Protein AF-A0A8T0DPY1-F1 (afdb_monomer_lite)

Organism: NCBI:txid34504

InterPro domains:
  IPR029382 Glycosylated lysosomal membrane protein [PF15065] (43-115)
  IPR029382 Glycosylated lysosomal membrane protein [PTHR31981] (1-115)

Secondary structure (DSSP, 8-state):
-PPPPHHHHHHHHHHHHHHHHTT--EEEEEESTT--SSGGGEEEEEEEEE-SS-EEEEEEEEESSS--EEEEEEES-TT---EE-HHHHT-SS--TT-EE-TTEEEEEEEE-S--------

pLDDT: mean 83.53, std 13.6, range [46.84, 97.88]

Foldseek 3Di:
DDDDDPVVVVVVVVVVVVVVQQPDWDKDKDWPPPDDDDCPQKTWI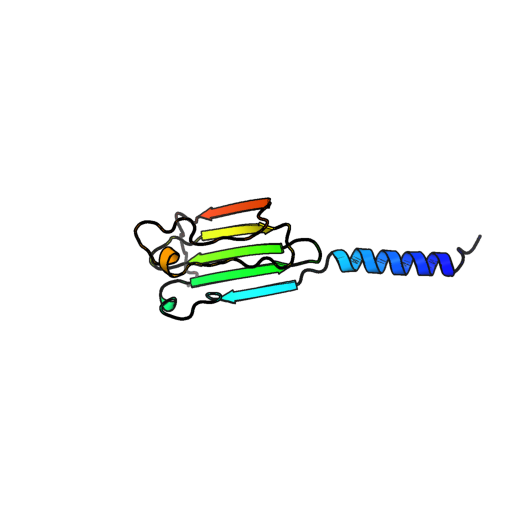WIWIAGPFWIKIWIWIDGPLFATKIKIWIFRDRPKDKQAQVVLCPDNPHVPPRIDIPRTPDIDMDGDPDDDDDDPD

Sequence (121 aa):
MGMAPWPFVLFLLIALGKYLCCCSWTVTVELNPNCTEECDTFNLVHVAARNESSSVHILFSASQRISPSILLLHSDVPTADPQIDWSKMLDPVEPVDAISLDGVTQSYAVLFSKVSVTYLV

Radius of gyration: 21.34 Å; chains: 1; bounding box: 59×45×57 Å

Structure (mmCIF, N/CA/C/O backbone):
data_AF-A0A8T0DPY1-F1
#
_entry.id   AF-A0A8T0DPY1-F1
#
loop_
_atom_site.group_PDB
_atom_site.id
_atom_site.type_symbol
_atom_site.label_atom_id
_atom_site.label_alt_id
_atom_site.label_comp_id
_atom_site.label_asym_id
_atom_site.label_entity_id
_atom_site.label_seq_id
_atom_site.pdbx_PDB_ins_code
_atom_site.Cartn_x
_atom_site.Cartn_y
_atom_site.Cartn_z
_atom_site.occupancy
_atom_site.B_iso_or_equiv
_atom_site.auth_seq_id
_atom_site.auth_comp_id
_atom_site.auth_asym_id
_atom_site.auth_atom_id
_atom_site.pdbx_PDB_model_num
ATOM 1 N N . MET A 1 1 ? 39.525 -31.054 -27.197 1.00 47.84 1 MET A N 1
ATOM 2 C CA . MET A 1 1 ? 38.878 -30.256 -26.133 1.00 47.84 1 MET A CA 1
ATOM 3 C C . MET A 1 1 ? 39.062 -28.788 -26.483 1.00 47.84 1 MET A C 1
ATOM 5 O O . MET A 1 1 ? 40.167 -28.284 -26.346 1.00 47.84 1 MET A O 1
ATOM 9 N N . GLY A 1 2 ? 38.048 -28.143 -27.064 1.00 57.50 2 GLY A N 1
ATOM 10 C CA . GLY A 1 2 ? 38.123 -26.727 -27.438 1.00 57.50 2 GLY A CA 1
ATOM 11 C C . GLY A 1 2 ? 37.772 -25.853 -26.239 1.00 57.50 2 GLY A C 1
ATOM 12 O O . GLY A 1 2 ? 36.664 -25.962 -25.723 1.00 57.50 2 GLY A O 1
ATOM 13 N N . MET A 1 3 ? 38.711 -25.028 -25.773 1.00 62.25 3 MET A N 1
ATOM 14 C CA . MET A 1 3 ? 38.421 -23.992 -24.779 1.00 62.25 3 MET A CA 1
ATOM 15 C C . MET A 1 3 ? 37.487 -22.956 -25.408 1.00 62.25 3 MET A C 1
ATOM 17 O O . MET A 1 3 ? 37.780 -22.434 -26.484 1.00 62.25 3 MET A O 1
ATOM 21 N N . ALA A 1 4 ? 36.362 -22.669 -24.749 1.00 66.19 4 ALA A N 1
ATOM 22 C CA . ALA A 1 4 ? 35.494 -21.571 -25.152 1.00 66.19 4 ALA A CA 1
ATOM 23 C C . ALA A 1 4 ? 36.295 -20.255 -25.107 1.00 66.19 4 ALA A C 1
ATOM 25 O O . ALA A 1 4 ? 37.043 -20.033 -24.150 1.00 66.19 4 ALA A O 1
ATOM 26 N N . PRO A 1 5 ? 36.181 -19.384 -26.124 1.00 79.44 5 PRO A N 1
ATOM 27 C CA . PRO A 1 5 ? 36.940 -18.145 -26.157 1.00 79.44 5 PRO A CA 1
ATOM 28 C C . PRO A 1 5 ? 36.532 -17.262 -24.971 1.00 79.44 5 PRO A C 1
ATOM 30 O O . PRO A 1 5 ? 35.354 -16.972 -24.778 1.00 79.44 5 PRO A O 1
ATOM 33 N N . TRP A 1 6 ? 37.517 -16.804 -24.196 1.00 74.00 6 TRP A N 1
ATOM 34 C CA . TRP A 1 6 ? 37.371 -15.871 -23.069 1.00 74.00 6 TRP A CA 1
ATOM 35 C C . TRP A 1 6 ? 36.342 -14.735 -23.249 1.00 74.00 6 TRP A C 1
ATOM 37 O O . TRP A 1 6 ? 35.579 -14.498 -22.310 1.00 74.00 6 TRP A O 1
ATOM 47 N N . PRO A 1 7 ? 36.232 -14.055 -24.411 1.00 80.31 7 PRO A N 1
ATOM 48 C CA . PRO A 1 7 ? 35.204 -13.027 -24.605 1.00 80.31 7 PRO A CA 1
ATOM 49 C C . PRO A 1 7 ? 33.768 -13.565 -24.531 1.00 80.31 7 PRO A C 1
ATOM 51 O O . PRO A 1 7 ? 32.879 -12.859 -24.063 1.00 80.31 7 PRO A O 1
ATOM 54 N N . PHE A 1 8 ? 33.531 -14.815 -24.936 1.00 81.25 8 PHE A N 1
ATOM 55 C CA . PHE A 1 8 ? 32.215 -15.449 -24.845 1.00 81.25 8 PHE A CA 1
ATOM 56 C C . PHE A 1 8 ? 31.834 -15.739 -23.389 1.00 81.25 8 PHE A C 1
ATOM 58 O O . PHE A 1 8 ? 30.699 -15.503 -22.984 1.00 81.25 8 PHE A O 1
ATOM 65 N N . VAL A 1 9 ? 32.805 -16.177 -22.581 1.00 84.44 9 VAL A N 1
ATOM 66 C CA . VAL A 1 9 ? 32.620 -16.397 -21.139 1.00 84.44 9 VAL A CA 1
ATOM 67 C C . VAL A 1 9 ? 32.333 -15.074 -20.425 1.00 84.44 9 VAL A C 1
ATOM 69 O O . VAL A 1 9 ? 31.402 -14.999 -19.627 1.00 84.44 9 VAL A O 1
ATOM 72 N N . LEU A 1 10 ? 33.070 -14.008 -20.752 1.00 84.12 10 LEU A N 1
ATOM 73 C CA . LEU A 1 10 ? 32.849 -12.679 -20.177 1.00 84.12 10 LEU A CA 1
ATOM 74 C C . LEU A 1 10 ? 31.462 -12.121 -20.533 1.00 84.12 10 LEU A C 1
ATOM 76 O O . LEU A 1 10 ? 30.771 -11.591 -19.666 1.00 84.12 10 LEU A O 1
ATOM 80 N N . PHE A 1 11 ? 31.031 -12.279 -21.786 1.00 85.62 11 PHE A N 1
ATOM 81 C CA . PHE A 1 11 ? 29.702 -11.852 -22.225 1.00 85.62 11 PHE A CA 1
ATOM 82 C C . PHE A 1 11 ? 28.586 -12.596 -21.479 1.00 85.62 11 PHE A C 1
ATOM 84 O O . PHE A 1 11 ? 27.638 -11.969 -21.006 1.00 85.62 11 PHE A O 1
ATOM 91 N N . LEU A 1 12 ? 28.733 -13.914 -21.304 1.00 83.12 12 LEU A N 1
ATOM 92 C CA . LEU A 1 12 ? 27.818 -14.732 -20.505 1.00 83.12 12 LEU A CA 1
ATOM 93 C C . LEU A 1 12 ? 27.737 -14.251 -19.054 1.00 83.12 12 LEU A C 1
ATOM 95 O O . LEU A 1 12 ? 26.634 -14.109 -18.535 1.00 83.12 12 LEU A O 1
ATOM 99 N N . LEU A 1 13 ? 28.872 -13.948 -18.419 1.00 83.25 13 LEU A N 1
ATOM 100 C CA . LEU A 1 13 ? 28.913 -13.454 -17.038 1.00 83.25 13 LEU A CA 1
ATOM 101 C C . LEU A 1 13 ? 28.242 -12.081 -16.882 1.00 83.25 13 LEU A C 1
ATOM 103 O O . LEU A 1 13 ? 27.509 -11.869 -15.919 1.00 83.25 13 LEU A O 1
ATOM 107 N N . ILE A 1 14 ? 28.434 -11.166 -17.839 1.00 81.69 14 ILE A N 1
ATOM 108 C CA . ILE A 1 14 ? 27.777 -9.848 -17.833 1.00 81.69 14 ILE A CA 1
ATOM 109 C C . ILE A 1 14 ? 26.264 -9.995 -18.035 1.00 81.69 14 ILE A C 1
ATOM 111 O O . ILE A 1 14 ? 25.484 -9.351 -17.331 1.00 81.69 14 ILE A O 1
ATOM 115 N N . ALA A 1 15 ? 25.837 -10.849 -18.969 1.00 76.62 15 ALA A N 1
ATOM 116 C CA . ALA A 1 15 ? 24.422 -11.126 -19.193 1.00 76.62 15 ALA A CA 1
ATOM 117 C C . ALA A 1 15 ? 23.775 -11.745 -17.942 1.00 76.62 15 ALA A C 1
ATOM 119 O O . ALA A 1 15 ? 22.760 -11.236 -17.473 1.00 76.62 15 ALA A O 1
ATOM 120 N N . LEU A 1 16 ? 24.398 -12.771 -17.351 1.00 74.56 16 LEU A N 1
ATOM 121 C CA . LEU A 1 16 ? 23.954 -13.401 -16.101 1.00 74.56 16 LEU A CA 1
ATOM 122 C C . LEU A 1 16 ? 23.859 -12.396 -14.946 1.00 74.56 16 LEU A C 1
ATOM 124 O O . LEU A 1 16 ? 22.862 -12.396 -14.228 1.00 74.56 16 LEU A O 1
ATOM 128 N N . GLY A 1 17 ? 24.844 -11.507 -14.795 1.00 68.12 17 GLY A N 1
ATOM 129 C CA . GLY A 1 17 ? 24.823 -10.457 -13.774 1.00 68.12 17 GLY A CA 1
ATOM 130 C C . GLY A 1 17 ? 23.647 -9.488 -13.930 1.00 68.12 17 GLY A C 1
ATOM 131 O O . GLY A 1 17 ? 22.996 -9.151 -12.943 1.00 68.12 17 GLY A O 1
ATOM 132 N N . LYS A 1 18 ? 23.316 -9.089 -15.166 1.00 64.69 18 LYS A N 1
ATOM 133 C CA . LYS A 1 18 ? 22.146 -8.236 -15.439 1.00 64.69 18 LYS A CA 1
ATOM 134 C C . LYS A 1 18 ? 20.822 -8.940 -15.141 1.00 64.69 18 LYS A C 1
ATOM 136 O O . LYS A 1 18 ? 19.946 -8.334 -14.532 1.00 64.69 18 LYS A O 1
ATOM 141 N N . TYR A 1 19 ? 20.690 -10.214 -15.513 1.00 61.88 19 TYR A N 1
ATOM 142 C CA . TYR A 1 19 ? 19.489 -10.999 -15.203 1.00 61.88 19 TYR A CA 1
ATOM 143 C C . TYR A 1 19 ? 19.293 -11.199 -13.694 1.00 61.88 19 TYR A C 1
ATOM 145 O O . TYR A 1 19 ? 18.164 -11.132 -13.221 1.00 61.88 19 TYR A O 1
ATOM 153 N N . LEU A 1 20 ? 20.373 -11.389 -12.928 1.00 59.44 20 LEU A N 1
ATOM 154 C CA . LEU A 1 20 ? 20.307 -11.503 -11.465 1.00 59.44 20 LEU A CA 1
ATOM 155 C C . LEU A 1 20 ? 19.908 -10.181 -10.787 1.00 59.44 20 LEU A C 1
ATOM 157 O O . LEU A 1 20 ? 19.194 -10.204 -9.787 1.00 59.44 20 LEU A O 1
ATOM 161 N N . CYS A 1 21 ? 20.326 -9.034 -1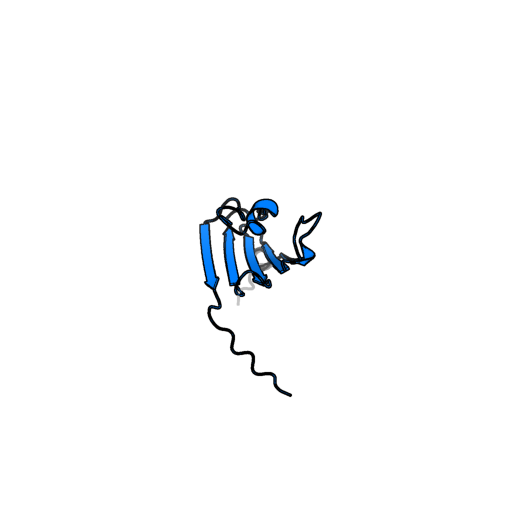1.334 1.00 56.34 21 CYS A N 1
ATOM 162 C CA . CYS A 1 21 ? 19.997 -7.717 -10.781 1.00 56.34 21 CYS A CA 1
ATOM 163 C C . CYS A 1 21 ? 18.530 -7.310 -11.018 1.00 56.34 21 CYS A C 1
ATOM 165 O O . CYS A 1 21 ? 17.950 -6.612 -10.190 1.00 56.34 21 CYS A O 1
ATOM 167 N N . CYS A 1 22 ? 17.905 -7.811 -12.091 1.00 59.88 22 CYS A N 1
ATOM 168 C CA . CYS A 1 22 ? 16.500 -7.546 -12.437 1.00 59.88 22 CYS A CA 1
ATOM 169 C C . CYS A 1 22 ? 15.498 -8.080 -11.385 1.00 59.88 22 CYS A C 1
ATOM 171 O O . CYS A 1 22 ? 14.332 -7.697 -11.365 1.00 59.88 22 CYS A O 1
ATOM 173 N N . CYS A 1 23 ? 15.961 -8.939 -10.471 1.00 68.06 23 CYS A N 1
ATOM 174 C CA . CYS A 1 23 ? 15.163 -9.504 -9.382 1.00 68.06 23 CYS A CA 1
ATOM 175 C C . CYS A 1 23 ? 15.339 -8.771 -8.041 1.00 68.06 23 CYS A C 1
ATOM 177 O O . CYS A 1 23 ? 14.826 -9.248 -7.027 1.00 68.06 23 CYS A O 1
ATOM 179 N N . SER A 1 24 ? 16.085 -7.662 -7.994 1.00 85.56 24 SER A N 1
ATOM 180 C CA . SER A 1 24 ? 16.279 -6.911 -6.752 1.00 85.56 24 SER A CA 1
ATOM 181 C C . SER A 1 24 ? 15.033 -6.096 -6.414 1.00 85.56 24 SER A C 1
ATOM 183 O O . SER A 1 24 ? 14.591 -5.267 -7.206 1.00 85.56 24 SER A O 1
ATOM 185 N N . TRP A 1 25 ? 14.501 -6.303 -5.210 1.00 91.94 25 TRP A N 1
ATOM 186 C CA . TRP A 1 25 ? 13.392 -5.526 -4.665 1.00 91.94 25 TRP A CA 1
ATOM 187 C C . TRP A 1 25 ? 13.895 -4.611 -3.552 1.00 91.94 25 TRP A C 1
ATOM 189 O O . TRP A 1 25 ? 14.521 -5.069 -2.596 1.00 91.94 25 TRP A O 1
ATOM 199 N N . THR A 1 26 ? 13.587 -3.324 -3.653 1.00 95.12 26 THR A N 1
ATOM 200 C CA . THR A 1 26 ? 13.760 -2.366 -2.561 1.00 95.12 26 THR A CA 1
ATOM 201 C C . THR A 1 26 ? 12.502 -2.382 -1.709 1.00 95.12 26 THR A C 1
ATOM 203 O O . THR A 1 26 ? 11.415 -2.123 -2.223 1.00 95.12 26 THR A O 1
ATOM 206 N N . VAL A 1 27 ? 12.645 -2.680 -0.417 1.00 96.12 27 VAL A N 1
ATOM 207 C CA . VAL A 1 27 ? 11.523 -2.741 0.527 1.00 96.12 27 VAL A CA 1
ATOM 208 C C . VAL A 1 27 ? 11.564 -1.539 1.463 1.00 96.12 27 VAL A C 1
ATOM 210 O O . VAL A 1 27 ? 12.584 -1.286 2.102 1.00 96.12 27 VAL A 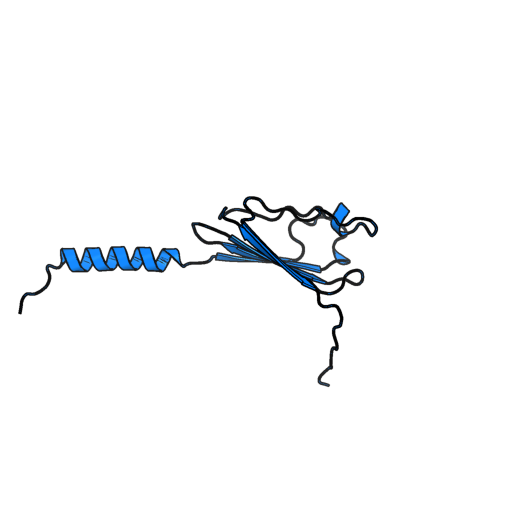O 1
ATOM 213 N N . THR A 1 28 ? 10.450 -0.821 1.564 1.00 97.06 28 THR A N 1
ATOM 214 C CA . THR A 1 28 ? 10.241 0.273 2.517 1.00 97.06 28 THR A CA 1
ATOM 215 C C . THR A 1 28 ? 9.046 -0.037 3.406 1.00 97.06 28 THR A C 1
ATOM 217 O O . THR A 1 28 ? 8.106 -0.716 2.988 1.00 97.06 28 THR A O 1
ATOM 220 N N . VAL A 1 29 ? 9.096 0.443 4.647 1.00 96.81 29 VAL A N 1
ATOM 221 C CA . VAL A 1 29 ? 8.017 0.289 5.624 1.00 96.81 29 VAL A CA 1
ATOM 222 C C . VAL A 1 29 ? 7.777 1.633 6.284 1.00 96.81 29 VAL A C 1
ATOM 224 O O . VAL A 1 29 ? 8.716 2.243 6.792 1.00 96.81 29 VAL A O 1
ATOM 227 N N . GLU A 1 30 ? 6.526 2.067 6.294 1.00 95.06 30 GLU A N 1
ATOM 228 C CA . GLU A 1 30 ? 6.097 3.328 6.885 1.00 95.06 30 GLU A CA 1
ATOM 229 C C . GLU A 1 30 ? 4.860 3.095 7.752 1.00 95.06 30 GLU A C 1
ATOM 231 O O . GLU A 1 30 ? 3.942 2.361 7.382 1.00 95.06 30 GLU A O 1
ATOM 236 N N . LEU A 1 31 ? 4.847 3.705 8.936 1.00 92.88 31 LEU A N 1
ATOM 237 C CA . LEU A 1 31 ? 3.668 3.756 9.793 1.00 92.88 31 LEU A CA 1
ATOM 238 C C . LEU A 1 31 ? 2.958 5.082 9.537 1.00 92.88 31 LEU A C 1
ATOM 240 O O . LEU A 1 31 ? 3.582 6.132 9.661 1.00 92.88 31 LEU A O 1
ATOM 244 N N . ASN A 1 32 ? 1.666 5.018 9.225 1.00 92.44 32 ASN A N 1
ATOM 245 C CA . ASN A 1 32 ? 0.812 6.170 8.950 1.00 92.44 32 ASN A CA 1
ATOM 246 C C . ASN A 1 32 ? 1.438 7.133 7.918 1.00 92.44 32 ASN A C 1
ATOM 248 O O . ASN A 1 32 ? 1.695 8.298 8.233 1.00 92.44 32 ASN A O 1
ATOM 252 N N . PRO A 1 33 ? 1.703 6.651 6.687 1.00 91.75 33 PRO A N 1
ATOM 253 C CA . PRO A 1 33 ? 2.395 7.431 5.665 1.00 91.75 33 PRO A CA 1
ATOM 254 C C . PRO A 1 33 ? 1.666 8.749 5.374 1.00 91.75 33 PRO A C 1
ATOM 256 O O . PRO A 1 33 ? 0.443 8.788 5.214 1.00 91.75 33 PRO A O 1
ATOM 259 N N . ASN A 1 34 ? 2.439 9.835 5.310 1.00 88.06 34 ASN A N 1
ATOM 260 C CA . ASN A 1 34 ? 1.973 11.198 5.032 1.00 88.06 34 ASN A CA 1
ATOM 261 C C . ASN A 1 34 ? 0.852 11.719 5.952 1.00 88.06 34 ASN A C 1
ATOM 263 O O . ASN A 1 34 ? 0.179 12.687 5.600 1.00 88.06 34 ASN A O 1
ATOM 267 N N . CYS A 1 35 ? 0.643 11.118 7.127 1.00 87.62 35 CYS A N 1
ATOM 268 C CA . CYS A 1 35 ? -0.276 11.683 8.104 1.00 87.62 35 CYS A CA 1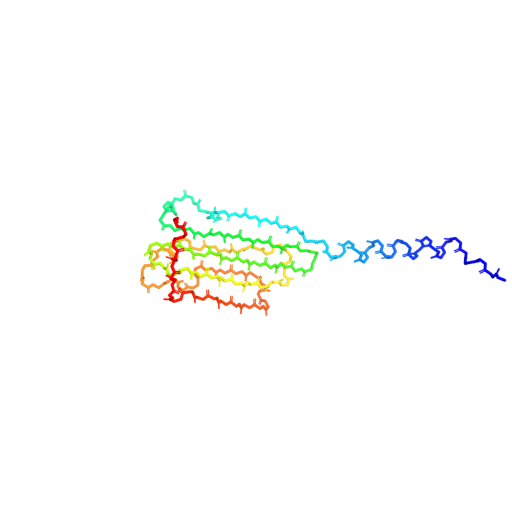
ATOM 269 C C . CYS A 1 35 ? 0.373 12.838 8.872 1.00 87.62 35 CYS A C 1
ATOM 271 O O . CYS A 1 35 ? 1.470 12.694 9.410 1.00 87.62 35 CYS A O 1
ATOM 273 N N . THR A 1 36 ? -0.327 13.971 8.956 1.00 81.06 36 THR A N 1
ATOM 274 C CA . THR A 1 36 ? 0.137 15.156 9.687 1.00 81.06 36 THR A CA 1
ATOM 275 C C . THR A 1 36 ? -0.521 15.322 11.055 1.00 81.06 36 THR A C 1
ATOM 277 O O . THR A 1 36 ? 0.161 15.740 11.985 1.00 81.06 36 THR A O 1
ATOM 280 N N . GLU A 1 37 ? -1.812 14.995 11.205 1.00 75.56 37 GLU A N 1
ATOM 281 C CA . GLU A 1 37 ? -2.569 15.174 12.456 1.00 75.56 37 GLU A CA 1
ATOM 282 C C . GLU A 1 37 ? -3.601 14.042 12.671 1.00 75.56 37 GLU A C 1
ATOM 284 O O . GLU A 1 37 ? -4.108 13.460 11.717 1.00 75.56 37 GLU A O 1
ATOM 289 N N . GLU A 1 38 ? -3.899 13.728 13.938 1.00 66.50 38 GLU A N 1
ATOM 290 C CA . GLU A 1 38 ? -4.999 12.854 14.412 1.00 66.50 38 GLU A CA 1
ATOM 291 C C . GLU A 1 38 ? -5.013 11.360 13.992 1.00 66.50 38 GLU A C 1
ATOM 293 O O . GLU A 1 38 ? -5.931 10.619 14.363 1.00 66.50 38 GLU A O 1
ATOM 298 N N . CYS A 1 39 ? -3.968 10.843 13.339 1.00 72.88 39 CYS A N 1
ATOM 299 C CA . CYS A 1 39 ? -3.864 9.407 13.019 1.00 72.88 39 CYS A CA 1
ATOM 300 C C . CYS A 1 39 ? -3.520 8.496 14.206 1.00 72.88 39 CYS A C 1
ATOM 302 O O . CYS A 1 39 ? -3.476 7.282 14.041 1.00 72.88 39 CYS A O 1
ATOM 304 N N . ASP A 1 40 ? -3.324 9.026 15.414 1.00 68.38 40 ASP A N 1
ATOM 305 C CA . ASP A 1 40 ? -3.009 8.218 16.607 1.00 68.38 40 ASP A CA 1
ATOM 306 C C . ASP A 1 40 ? -4.097 7.177 16.924 1.00 68.38 40 ASP A C 1
ATOM 308 O O . ASP A 1 40 ? -3.860 6.172 17.597 1.00 68.38 40 ASP A O 1
ATOM 312 N N . THR A 1 41 ? -5.314 7.406 16.426 1.00 74.44 41 THR A N 1
ATOM 313 C CA . THR A 1 41 ? -6.454 6.502 16.608 1.00 74.44 41 THR A CA 1
ATOM 314 C C . THR A 1 41 ? -6.511 5.369 15.579 1.00 74.44 41 THR A C 1
ATOM 316 O O . THR A 1 41 ? -7.320 4.447 15.736 1.00 74.44 41 THR A O 1
ATOM 319 N N . PHE A 1 42 ? -5.655 5.398 14.554 1.00 81.69 42 PHE A N 1
ATOM 320 C CA . PHE A 1 42 ? -5.661 4.463 13.436 1.00 81.69 42 PHE A CA 1
ATOM 321 C C . PHE A 1 42 ? -4.236 4.035 13.064 1.00 81.69 42 PHE A C 1
ATOM 323 O O . PHE A 1 42 ? -3.419 4.849 12.649 1.00 81.69 42 PHE A O 1
ATOM 330 N N . ASN A 1 43 ? -3.936 2.737 13.157 1.00 87.00 43 ASN A N 1
ATOM 331 C CA . ASN A 1 43 ? -2.646 2.219 12.707 1.00 87.00 43 ASN A CA 1
ATOM 332 C C . ASN A 1 43 ? -2.783 1.664 11.291 1.00 87.00 43 ASN A C 1
ATOM 334 O O . ASN A 1 43 ? -3.451 0.646 11.082 1.00 87.00 43 ASN A O 1
ATOM 338 N N . LEU A 1 44 ? -2.126 2.322 10.340 1.00 91.50 44 LEU A N 1
ATOM 339 C CA . LEU A 1 44 ? -1.945 1.861 8.971 1.00 91.50 44 LEU A CA 1
ATOM 340 C C . LEU A 1 44 ? -0.451 1.659 8.717 1.00 91.50 44 LEU A C 1
ATOM 342 O O . LEU A 1 44 ? 0.309 2.617 8.597 1.00 91.50 44 LEU A O 1
ATOM 346 N N . VAL A 1 45 ? -0.021 0.407 8.639 1.00 95.12 45 VAL A N 1
ATOM 347 C CA . VAL A 1 45 ? 1.348 0.066 8.251 1.00 95.12 45 VAL A CA 1
ATOM 348 C C . VAL A 1 45 ? 1.370 -0.161 6.751 1.00 95.12 45 VAL A C 1
ATOM 350 O O . 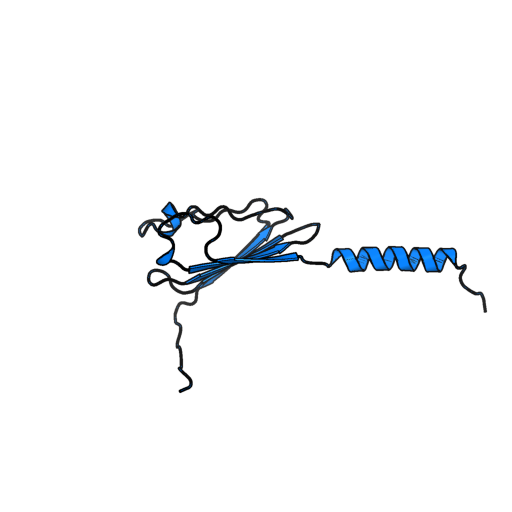VAL A 1 45 ? 0.715 -1.075 6.247 1.00 95.12 45 VAL A O 1
ATOM 353 N N . HIS A 1 46 ? 2.142 0.650 6.042 1.00 96.56 46 HIS A N 1
ATOM 354 C CA . HIS A 1 46 ? 2.389 0.500 4.619 1.00 96.56 46 HIS A CA 1
ATOM 355 C C . HIS A 1 46 ? 3.747 -0.158 4.397 1.00 96.56 46 HIS A C 1
ATOM 357 O O . HIS A 1 46 ? 4.781 0.345 4.826 1.00 96.56 46 HIS A O 1
ATOM 363 N N . VAL A 1 47 ? 3.743 -1.296 3.715 1.00 97.88 47 VAL A N 1
ATOM 364 C CA . VAL A 1 47 ? 4.937 -1.948 3.184 1.00 97.88 47 VAL A CA 1
ATOM 365 C C . VAL A 1 47 ? 4.908 -1.797 1.672 1.00 97.88 47 VAL A C 1
ATOM 367 O O . VAL A 1 47 ? 3.922 -2.165 1.033 1.00 97.88 47 VAL A O 1
ATOM 370 N N . ALA A 1 48 ? 5.986 -1.294 1.088 1.00 97.44 48 ALA A N 1
ATOM 371 C CA . ALA A 1 48 ? 6.156 -1.255 -0.356 1.00 97.44 48 ALA A CA 1
ATOM 372 C C . ALA A 1 48 ? 7.408 -2.023 -0.756 1.00 97.44 48 ALA A C 1
ATOM 374 O O . ALA A 1 48 ? 8.487 -1.784 -0.223 1.00 97.44 48 ALA A O 1
ATOM 375 N N . ALA A 1 49 ? 7.266 -2.918 -1.723 1.00 96.94 49 ALA A N 1
ATOM 376 C CA . ALA A 1 49 ? 8.371 -3.548 -2.420 1.00 96.94 49 ALA A CA 1
ATOM 377 C C . ALA A 1 49 ? 8.380 -3.018 -3.855 1.00 96.94 49 ALA A C 1
ATOM 379 O O . ALA A 1 49 ? 7.363 -3.085 -4.539 1.00 96.94 49 ALA A O 1
ATOM 380 N N . ARG A 1 50 ? 9.512 -2.491 -4.323 1.00 96.12 50 ARG A N 1
ATOM 381 C CA . ARG A 1 50 ? 9.658 -1.918 -5.671 1.00 96.12 50 ARG A CA 1
ATOM 382 C C . ARG A 1 50 ? 10.823 -2.566 -6.404 1.00 96.12 50 ARG A C 1
ATOM 384 O O . ARG A 1 50 ? 11.877 -2.769 -5.801 1.00 96.12 50 ARG A O 1
ATOM 391 N N . ASN A 1 51 ? 10.653 -2.857 -7.685 1.00 93.31 51 ASN A N 1
ATOM 392 C CA . ASN A 1 51 ? 11.739 -3.242 -8.587 1.00 93.31 51 ASN A CA 1
ATOM 393 C C . ASN A 1 51 ? 11.758 -2.300 -9.804 1.00 93.31 51 ASN A C 1
ATOM 395 O O . ASN A 1 51 ? 11.125 -1.252 -9.781 1.00 93.31 51 ASN A O 1
ATOM 399 N N . GLU A 1 52 ? 12.498 -2.634 -10.861 1.00 91.81 52 GLU A N 1
ATOM 400 C CA . GLU A 1 52 ? 12.623 -1.765 -12.044 1.00 91.81 52 GLU A CA 1
ATOM 401 C C . GLU A 1 52 ? 11.348 -1.676 -12.903 1.00 91.81 52 GLU A C 1
ATOM 403 O O . GLU A 1 52 ? 11.242 -0.772 -13.730 1.00 91.81 52 GLU A O 1
ATOM 408 N N . SER A 1 53 ? 10.396 -2.601 -12.743 1.00 93.31 53 SER A N 1
ATOM 409 C CA . SER A 1 53 ? 9.242 -2.754 -13.643 1.00 93.31 53 SER A CA 1
ATOM 410 C C . SER A 1 53 ? 7.876 -2.691 -12.962 1.00 93.31 53 SER A C 1
ATOM 412 O O . SER A 1 53 ? 6.867 -2.625 -13.655 1.00 93.31 53 SER A O 1
ATOM 414 N N . SER A 1 54 ? 7.820 -2.748 -11.634 1.00 95.81 54 SER A N 1
ATOM 415 C CA . SER A 1 54 ? 6.579 -2.880 -10.874 1.00 95.81 54 SER A CA 1
ATOM 416 C C . SER A 1 54 ? 6.773 -2.526 -9.403 1.00 95.81 54 SER A C 1
ATOM 418 O O . SER A 1 54 ? 7.897 -2.456 -8.887 1.00 95.81 54 SER A O 1
ATOM 420 N N . SER A 1 55 ? 5.655 -2.364 -8.707 1.00 97.38 55 SER A N 1
ATOM 421 C CA . SER A 1 55 ? 5.620 -2.242 -7.258 1.00 97.38 55 SER A CA 1
ATOM 422 C C . SER A 1 55 ? 4.513 -3.101 -6.648 1.00 97.38 55 SER A C 1
ATOM 424 O O . SER A 1 55 ? 3.468 -3.362 -7.245 1.00 97.38 55 SER A O 1
ATOM 426 N N . VAL A 1 56 ? 4.753 -3.562 -5.425 1.00 97.56 56 VAL A N 1
ATOM 427 C CA . VAL A 1 56 ? 3.791 -4.290 -4.599 1.00 97.56 56 VAL A CA 1
ATOM 428 C C . VAL A 1 56 ? 3.616 -3.528 -3.298 1.00 97.56 56 VAL A C 1
ATOM 430 O O . VAL A 1 56 ? 4.590 -3.216 -2.615 1.00 97.56 56 VAL A O 1
ATOM 433 N N . HIS A 1 57 ? 2.369 -3.253 -2.944 1.00 97.81 57 HIS A N 1
ATOM 434 C CA . HIS A 1 57 ? 1.990 -2.494 -1.764 1.00 97.81 57 HIS A CA 1
ATOM 435 C C . HIS A 1 57 ? 1.139 -3.374 -0.862 1.00 97.81 57 HIS A C 1
ATOM 437 O O . HIS A 1 57 ? 0.164 -3.975 -1.311 1.00 97.81 57 HIS A O 1
ATOM 443 N N . ILE A 1 58 ? 1.506 -3.445 0.411 1.00 97.69 58 ILE A N 1
ATOM 444 C CA . ILE A 1 58 ? 0.756 -4.150 1.441 1.00 97.69 58 ILE A CA 1
ATOM 445 C C . ILE A 1 58 ? 0.411 -3.136 2.521 1.00 97.69 58 ILE A C 1
ATOM 447 O O . ILE A 1 58 ? 1.292 -2.520 3.115 1.00 97.69 58 ILE A O 1
ATOM 451 N N . LEU A 1 59 ? -0.876 -2.958 2.759 1.00 95.81 59 LEU A N 1
ATOM 452 C CA . LEU A 1 59 ? -1.415 -2.052 3.757 1.00 95.81 59 LEU A CA 1
ATOM 453 C C . LEU A 1 59 ? -2.059 -2.895 4.848 1.00 95.81 59 LEU A C 1
ATOM 455 O O . LEU A 1 59 ? -3.076 -3.545 4.613 1.00 95.81 59 LEU A O 1
ATOM 459 N N . PHE A 1 60 ? -1.452 -2.902 6.028 1.00 94.44 60 PHE A N 1
ATOM 460 C CA . PHE A 1 60 ? -2.024 -3.514 7.219 1.00 94.44 60 PHE A CA 1
ATOM 461 C C . PHE A 1 60 ? -2.742 -2.437 8.004 1.00 94.44 60 PHE A C 1
ATOM 463 O O . PHE A 1 60 ? -2.134 -1.439 8.383 1.00 94.44 60 PHE A O 1
ATOM 470 N N . SER A 1 61 ? -4.017 -2.645 8.282 1.00 90.81 61 SER A N 1
ATOM 471 C CA . SER A 1 61 ? -4.818 -1.686 9.026 1.00 90.81 61 SER A CA 1
ATOM 472 C C . SER A 1 61 ? -5.399 -2.344 10.265 1.00 90.81 61 SER A C 1
ATOM 474 O O . SER A 1 61 ? -5.980 -3.427 10.183 1.00 90.81 61 SER A O 1
ATOM 476 N N . ALA A 1 62 ? -5.254 -1.695 11.415 1.00 83.00 62 ALA A N 1
ATOM 477 C CA . ALA A 1 62 ? -5.890 -2.106 12.658 1.00 83.00 62 ALA A CA 1
ATOM 478 C C . ALA A 1 62 ? -6.201 -0.874 13.510 1.00 83.00 62 ALA A C 1
ATOM 480 O O . ALA A 1 62 ? -5.337 -0.035 13.770 1.00 83.00 62 ALA A O 1
ATOM 481 N N . SER A 1 63 ? -7.439 -0.768 13.978 1.00 78.62 63 SER A N 1
ATOM 482 C CA . SER A 1 63 ? -7.846 0.289 14.900 1.00 78.62 63 SER A CA 1
ATOM 483 C C . SER A 1 63 ? -8.958 -0.209 15.815 1.00 78.62 63 SER A C 1
ATOM 485 O O . SER A 1 63 ? -9.453 -1.323 15.666 1.00 78.62 63 SER A O 1
ATOM 487 N N . GLN A 1 64 ? -9.386 0.624 16.763 1.00 74.19 64 GLN A N 1
ATOM 488 C CA . GLN A 1 64 ? -10.576 0.317 17.564 1.00 74.19 64 GLN A CA 1
ATOM 489 C C . GLN A 1 64 ? -11.868 0.312 16.726 1.00 74.19 64 GLN A C 1
ATOM 491 O O . GLN A 1 64 ? -12.884 -0.203 17.183 1.00 74.19 64 GLN A O 1
ATOM 496 N N . ARG A 1 65 ? -11.845 0.906 15.523 1.00 70.94 65 ARG A N 1
ATOM 497 C CA . ARG A 1 65 ? -13.027 1.121 14.675 1.00 70.94 65 ARG A CA 1
ATOM 498 C C . ARG A 1 65 ? -13.149 0.121 13.531 1.00 70.94 65 ARG A C 1
ATOM 500 O O . ARG A 1 65 ? -14.260 -0.131 13.079 1.0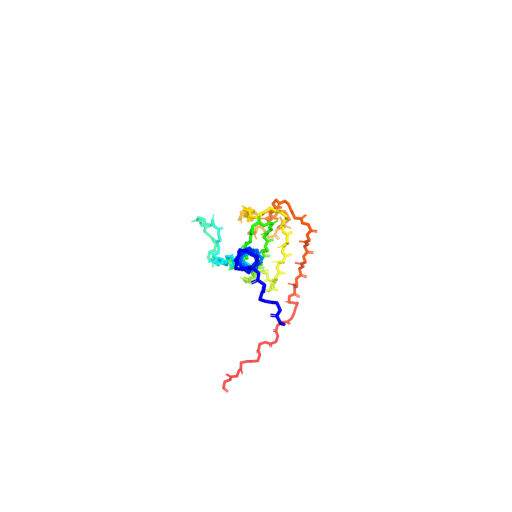0 70.94 65 ARG A O 1
ATOM 507 N N . ILE A 1 66 ? -12.036 -0.447 13.072 1.00 76.06 66 ILE A N 1
ATOM 508 C CA . ILE A 1 66 ? -12.018 -1.414 11.973 1.00 76.06 66 ILE A CA 1
ATOM 509 C C . ILE A 1 66 ? -11.426 -2.742 12.428 1.00 76.06 66 ILE A C 1
ATOM 511 O O . ILE A 1 66 ? -10.461 -2.791 13.193 1.00 76.06 66 ILE A O 1
ATOM 515 N N . SER A 1 67 ? -11.992 -3.841 11.931 1.00 82.62 67 SER A N 1
ATOM 516 C CA . SER A 1 67 ? -11.352 -5.144 12.080 1.00 82.62 67 SER A CA 1
ATOM 517 C C . SER A 1 67 ? -9.973 -5.118 11.417 1.00 82.62 67 SER A C 1
ATOM 519 O O . SER A 1 67 ? -9.817 -4.455 10.389 1.00 82.62 67 SER A O 1
ATOM 521 N N . PRO A 1 68 ? -8.981 -5.847 11.958 1.00 88.38 68 PRO A N 1
ATOM 522 C CA . PRO A 1 68 ? -7.702 -5.990 11.292 1.00 88.38 68 PRO A CA 1
ATOM 523 C C . PRO A 1 68 ? -7.901 -6.444 9.845 1.00 88.38 68 PRO A C 1
ATOM 525 O O . PRO A 1 68 ? -8.673 -7.372 9.573 1.00 88.38 68 PRO A O 1
ATOM 528 N N . SER A 1 69 ? -7.206 -5.801 8.919 1.00 91.06 69 SER A N 1
ATOM 529 C CA . SER A 1 69 ? -7.270 -6.143 7.503 1.00 91.06 69 SER A CA 1
ATOM 530 C C . SER A 1 69 ? -5.951 -5.896 6.797 1.00 91.06 69 SER A C 1
ATOM 532 O O . SER A 1 69 ? -5.086 -5.165 7.281 1.00 91.06 69 SER A O 1
ATOM 534 N N . ILE A 1 70 ? -5.807 -6.550 5.650 1.00 94.50 70 ILE A N 1
ATOM 535 C CA . ILE A 1 70 ? -4.665 -6.425 4.757 1.00 94.50 70 ILE A CA 1
ATOM 536 C C . ILE A 1 70 ? -5.206 -6.100 3.373 1.00 94.50 70 ILE A C 1
ATOM 538 O O . ILE A 1 70 ? -6.020 -6.855 2.844 1.00 94.50 70 ILE A O 1
ATOM 542 N N . LEU A 1 71 ? -4.739 -5.012 2.779 1.00 95.19 71 LEU A N 1
ATOM 543 C CA . LEU A 1 71 ? -4.951 -4.696 1.372 1.00 95.19 71 LEU A CA 1
ATOM 544 C C . LEU A 1 71 ? -3.628 -4.901 0.632 1.00 95.19 71 LEU A C 1
ATOM 546 O O . LEU A 1 71 ? -2.608 -4.333 1.013 1.00 95.19 71 LEU A O 1
ATOM 550 N N . LEU A 1 72 ? -3.641 -5.736 -0.402 1.00 97.62 72 LEU A N 1
ATOM 551 C CA . LEU A 1 72 ? -2.500 -6.027 -1.260 1.00 97.62 72 LEU A CA 1
ATOM 552 C C . LEU A 1 72 ? -2.786 -5.468 -2.649 1.00 97.62 72 LEU A C 1
ATOM 554 O O . LEU A 1 72 ? -3.798 -5.813 -3.259 1.00 97.62 72 LEU A O 1
ATOM 558 N N . LEU A 1 73 ? -1.883 -4.641 -3.156 1.00 97.69 73 LEU A N 1
ATOM 559 C CA . LEU A 1 73 ? -1.984 -4.014 -4.468 1.00 97.69 73 LEU A CA 1
ATOM 560 C C . LEU A 1 73 ? -0.702 -4.286 -5.251 1.00 97.69 73 LEU A C 1
ATOM 562 O O . LEU A 1 73 ? 0.396 -4.146 -4.716 1.00 97.69 73 LEU A O 1
ATOM 566 N N . HIS A 1 74 ? -0.841 -4.644 -6.519 1.00 97.62 74 HIS A N 1
ATOM 567 C CA . HIS A 1 74 ? 0.263 -4.699 -7.470 1.00 97.62 74 HIS A CA 1
ATOM 568 C C . HIS A 1 74 ? 0.065 -3.601 -8.514 1.00 97.62 74 HIS A C 1
ATOM 570 O O . HIS A 1 74 ? -1.029 -3.481 -9.079 1.00 97.62 74 HIS A O 1
ATOM 576 N N . SER A 1 75 ? 1.119 -2.834 -8.780 1.00 97.75 75 SER A N 1
ATOM 577 C CA . SER A 1 75 ? 1.156 -1.791 -9.801 1.00 97.75 75 SER A CA 1
ATOM 578 C C . SER A 1 75 ? 2.241 -2.074 -10.837 1.00 97.75 75 SER A C 1
ATOM 580 O O . SER A 1 75 ? 3.318 -2.578 -10.511 1.00 97.75 75 SER A O 1
ATOM 582 N N . ASP A 1 76 ? 1.953 -1.755 -12.097 1.00 97.12 76 ASP A N 1
ATOM 583 C CA . ASP A 1 76 ? 2.933 -1.769 -13.189 1.00 97.12 76 ASP A CA 1
ATOM 584 C C . ASP A 1 76 ? 3.805 -0.499 -13.234 1.00 97.12 76 ASP A C 1
ATOM 586 O O . ASP A 1 76 ? 4.654 -0.354 -14.114 1.00 97.12 76 ASP A O 1
ATOM 590 N N . VAL A 1 77 ? 3.636 0.405 -12.264 1.00 97.69 77 VAL A N 1
ATOM 591 C CA . VAL A 1 77 ? 4.431 1.622 -12.106 1.00 97.69 77 VAL A CA 1
ATOM 592 C C . VAL A 1 77 ? 5.409 1.446 -10.930 1.00 97.69 77 VAL A C 1
ATOM 594 O O . VAL A 1 77 ? 4.993 1.501 -9.774 1.00 97.69 77 VAL A O 1
ATOM 597 N N . PRO A 1 78 ? 6.729 1.304 -11.181 1.00 94.62 78 PRO A N 1
ATOM 598 C CA . PRO A 1 78 ? 7.754 1.103 -10.147 1.00 94.62 78 PRO A CA 1
ATOM 599 C C . PRO A 1 78 ? 7.752 2.123 -9.010 1.00 94.62 78 PRO A C 1
ATOM 601 O O . PRO A 1 78 ? 8.081 1.797 -7.874 1.00 94.62 78 PRO A O 1
ATOM 604 N N . THR A 1 79 ? 7.431 3.373 -9.335 1.00 95.56 79 THR A N 1
ATOM 605 C CA . THR A 1 79 ? 7.467 4.524 -8.427 1.00 95.56 79 THR A CA 1
ATOM 606 C C . THR A 1 79 ? 6.083 4.894 -7.905 1.00 95.56 79 THR A C 1
ATOM 608 O O . THR A 1 79 ? 5.909 6.009 -7.424 1.00 95.56 79 THR A O 1
ATOM 611 N N . ALA A 1 80 ? 5.082 4.023 -8.060 1.00 95.75 80 ALA A N 1
ATOM 612 C CA . ALA A 1 80 ? 3.761 4.296 -7.519 1.00 95.75 80 ALA A CA 1
ATOM 613 C C . ALA A 1 80 ? 3.833 4.391 -5.993 1.00 95.75 80 ALA A C 1
ATOM 615 O O . ALA A 1 80 ? 4.569 3.642 -5.345 1.00 95.75 80 ALA A O 1
ATOM 616 N N . ASP A 1 81 ? 3.034 5.297 -5.438 1.00 94.31 81 ASP A N 1
ATOM 617 C CA . ASP A 1 81 ? 2.855 5.479 -4.006 1.00 94.31 81 ASP A CA 1
ATOM 618 C C . ASP A 1 81 ? 1.374 5.683 -3.695 1.00 94.31 81 ASP A C 1
ATOM 620 O O . ASP A 1 81 ? 0.704 6.446 -4.401 1.00 94.31 81 ASP A O 1
ATOM 624 N N . PRO A 1 82 ? 0.837 4.993 -2.672 1.00 93.06 82 PRO A N 1
ATOM 625 C CA . PRO A 1 82 ? -0.573 5.082 -2.354 1.00 93.06 82 PRO A CA 1
ATOM 626 C C . PRO A 1 82 ? -0.898 6.487 -1.850 1.00 93.06 82 PRO A C 1
ATOM 628 O O . PRO A 1 82 ? -0.261 6.994 -0.927 1.00 93.06 82 PRO A O 1
ATOM 631 N N . GLN A 1 83 ? -1.913 7.104 -2.443 1.00 93.06 83 GLN A N 1
ATOM 632 C CA . GLN A 1 83 ? -2.490 8.341 -1.939 1.00 93.06 83 GLN A CA 1
ATOM 633 C C . GLN A 1 83 ? -3.551 7.971 -0.909 1.00 93.06 83 GLN A C 1
ATOM 635 O O . GLN A 1 83 ? -4.487 7.229 -1.214 1.00 93.06 83 GLN A O 1
ATOM 640 N N . ILE A 1 84 ? -3.372 8.453 0.321 1.00 91.12 84 ILE A N 1
ATOM 641 C CA . ILE A 1 84 ? -4.252 8.137 1.445 1.00 91.12 84 ILE A CA 1
ATOM 642 C C . ILE A 1 84 ? -4.963 9.413 1.872 1.00 91.12 84 ILE A C 1
ATOM 644 O O . ILE A 1 84 ? -4.347 10.352 2.376 1.00 91.12 84 ILE A O 1
ATOM 648 N N . ASP A 1 85 ? -6.275 9.433 1.669 1.00 89.94 85 ASP A N 1
ATOM 649 C CA . ASP A 1 85 ? -7.150 10.477 2.177 1.00 89.94 85 ASP A CA 1
ATOM 650 C C . ASP A 1 85 ? -7.526 10.142 3.623 1.00 89.94 85 ASP A C 1
ATOM 652 O O . ASP A 1 85 ? -8.497 9.434 3.910 1.00 89.94 85 ASP A O 1
ATOM 656 N N . TRP A 1 86 ? -6.716 10.650 4.549 1.00 88.12 86 TRP A N 1
ATOM 657 C CA . TRP A 1 86 ? -6.905 10.440 5.981 1.00 88.12 86 TRP A CA 1
ATOM 658 C C . TRP A 1 86 ? -8.255 10.959 6.489 1.00 88.12 86 TRP A C 1
ATOM 660 O O . TRP A 1 86 ? -8.812 10.371 7.413 1.00 88.12 86 TRP A O 1
ATOM 670 N N . SER A 1 87 ? -8.826 11.992 5.859 1.00 85.38 87 SER A N 1
ATOM 671 C CA . SER A 1 87 ? -10.136 12.519 6.256 1.00 85.38 87 SER A CA 1
ATOM 672 C C . SER A 1 87 ? -11.253 11.504 6.002 1.00 85.38 87 SER A C 1
ATOM 674 O O . SER A 1 87 ? -12.101 11.297 6.867 1.00 85.38 87 SER A O 1
ATOM 676 N N . LYS A 1 88 ? -11.187 10.786 4.873 1.00 85.88 88 LYS A N 1
ATOM 677 C CA . LYS A 1 88 ? -12.123 9.706 4.531 1.00 85.88 88 LYS A CA 1
ATOM 678 C C . LYS A 1 88 ? -11.846 8.419 5.296 1.00 85.88 88 LYS A C 1
ATOM 680 O O . LYS A 1 88 ? -12.783 7.753 5.717 1.00 85.88 88 LYS A O 1
ATOM 685 N N . MET A 1 89 ? -10.576 8.071 5.518 1.00 82.81 89 MET A N 1
ATOM 686 C CA . MET A 1 89 ? -10.210 6.894 6.327 1.00 82.81 89 MET A CA 1
ATOM 687 C C . MET A 1 89 ? -10.772 6.970 7.753 1.00 82.81 89 MET A C 1
ATOM 689 O O . MET A 1 89 ? -11.073 5.939 8.358 1.00 82.81 89 MET A O 1
ATOM 693 N N . LEU A 1 90 ? -10.886 8.183 8.301 1.00 79.12 90 LEU A N 1
ATOM 694 C CA . LEU A 1 90 ? -11.399 8.439 9.646 1.00 79.12 90 LEU A CA 1
ATOM 695 C C . LEU A 1 90 ? -12.920 8.683 9.681 1.00 79.12 90 LEU A C 1
ATOM 697 O O . LEU A 1 90 ? -13.494 8.720 10.779 1.00 79.12 90 LEU A O 1
ATOM 701 N N . ASP A 1 91 ? -13.572 8.810 8.520 1.00 77.38 91 ASP A N 1
ATOM 702 C CA . ASP A 1 91 ? -15.013 9.030 8.400 1.00 77.38 91 ASP A CA 1
ATOM 703 C C . ASP A 1 91 ? -15.790 7.739 8.745 1.00 77.38 91 ASP A C 1
ATOM 705 O O . ASP A 1 91 ? -15.583 6.692 8.124 1.00 77.38 91 ASP A O 1
ATOM 709 N N . PRO A 1 92 ? -16.689 7.770 9.747 1.00 67.25 92 PRO A N 1
ATOM 710 C CA . PRO A 1 92 ? -17.467 6.602 10.152 1.00 67.25 92 PRO A CA 1
ATOM 711 C C . PRO A 1 92 ? -18.594 6.215 9.179 1.00 67.25 92 PRO A C 1
ATOM 713 O O . PRO A 1 92 ? -19.229 5.182 9.400 1.00 67.25 92 PRO A O 1
ATOM 716 N N . VAL A 1 93 ? -18.893 7.030 8.163 1.00 68.69 93 VAL A N 1
ATOM 717 C CA . VAL A 1 93 ? -20.060 6.859 7.286 1.00 68.69 93 VAL A CA 1
ATOM 718 C C . VAL A 1 93 ? -19.673 6.247 5.939 1.00 68.69 93 VAL A C 1
ATOM 720 O O . VAL A 1 93 ? -20.292 5.264 5.536 1.00 68.69 93 VAL A O 1
ATOM 723 N N . GLU A 1 94 ? -18.643 6.767 5.264 1.00 64.62 94 GLU A N 1
ATOM 724 C CA . GLU A 1 94 ? -18.223 6.289 3.934 1.00 64.62 94 GLU A CA 1
ATOM 725 C C . GLU A 1 94 ? -16.695 6.360 3.728 1.00 64.62 94 GLU A C 1
ATOM 727 O O . GLU A 1 94 ? -16.190 7.297 3.111 1.00 64.62 94 GLU A O 1
ATOM 732 N N . PRO A 1 95 ? -15.927 5.337 4.146 1.00 65.44 95 PRO A N 1
ATOM 733 C CA . PRO A 1 95 ? -14.477 5.285 3.920 1.00 65.44 95 PRO A CA 1
ATOM 734 C C . PRO A 1 95 ? -14.098 4.863 2.483 1.00 65.44 95 PRO A C 1
ATOM 736 O O . PRO A 1 95 ? -13.021 4.311 2.245 1.00 65.44 95 PRO A O 1
ATOM 739 N N . VAL A 1 96 ? -14.995 5.052 1.511 1.00 72.75 96 VAL A N 1
ATOM 740 C CA . VAL A 1 96 ? -14.800 4.608 0.123 1.00 72.75 96 VAL A CA 1
ATOM 741 C C . VAL A 1 96 ? -13.783 5.518 -0.572 1.00 72.75 96 VAL A C 1
ATOM 743 O O . VAL A 1 96 ? -13.734 6.722 -0.325 1.00 72.75 96 VAL A O 1
ATOM 746 N N . ASP A 1 97 ? -12.946 4.934 -1.432 1.00 80.69 97 ASP A N 1
ATOM 747 C CA . ASP A 1 97 ? -11.908 5.640 -2.199 1.00 80.69 97 ASP A CA 1
ATOM 748 C C . ASP A 1 97 ? -10.901 6.426 -1.340 1.00 80.69 97 ASP A C 1
ATOM 750 O O . ASP A 1 97 ? -10.284 7.387 -1.800 1.00 80.69 97 ASP A O 1
ATOM 754 N N . ALA A 1 98 ? -10.726 6.023 -0.079 1.00 87.56 98 ALA A N 1
ATOM 755 C CA . ALA A 1 98 ? -9.774 6.646 0.834 1.00 87.56 98 ALA A CA 1
ATOM 756 C C . ALA A 1 98 ? -8.314 6.251 0.538 1.00 87.56 98 ALA A C 1
ATOM 758 O O . ALA A 1 98 ? -7.387 6.891 1.025 1.00 87.56 98 ALA A O 1
ATOM 759 N N . ILE A 1 99 ? -8.110 5.200 -0.263 1.00 91.12 99 ILE A N 1
ATOM 760 C CA . ILE A 1 99 ? -6.800 4.736 -0.718 1.00 91.12 99 ILE A CA 1
ATOM 761 C C . ILE A 1 99 ? -6.855 4.573 -2.232 1.00 91.12 99 ILE A C 1
ATOM 763 O O . ILE A 1 99 ? -7.665 3.799 -2.746 1.00 91.12 99 ILE A O 1
ATOM 767 N N . SER A 1 100 ? -5.964 5.258 -2.939 1.00 93.31 100 SER A N 1
ATOM 768 C CA . SER A 1 100 ? -5.774 5.096 -4.379 1.00 93.31 100 SER A CA 1
ATOM 769 C C . SER A 1 100 ? -4.305 4.855 -4.707 1.00 93.31 100 SER A C 1
ATOM 771 O O . SER A 1 100 ? -3.406 5.250 -3.968 1.00 93.31 100 SER A O 1
ATOM 773 N N . LEU A 1 101 ? -4.056 4.144 -5.803 1.00 95.56 101 LEU A N 1
ATOM 774 C CA . LEU A 1 101 ? -2.718 3.843 -6.295 1.00 95.56 101 LEU A CA 1
ATOM 775 C C . LEU A 1 101 ? -2.766 3.837 -7.822 1.00 95.56 101 LEU A C 1
ATOM 777 O O . LEU A 1 101 ? -3.663 3.235 -8.415 1.00 95.56 101 LEU A O 1
ATOM 781 N N . ASP A 1 102 ? -1.800 4.493 -8.453 1.00 95.44 102 ASP A N 1
ATOM 782 C CA . ASP A 1 102 ? -1.697 4.516 -9.909 1.00 95.44 102 ASP A CA 1
ATOM 783 C C . ASP A 1 102 ? -1.222 3.165 -10.455 1.00 95.44 102 ASP A C 1
ATOM 785 O O . ASP A 1 102 ? -0.436 2.457 -9.821 1.00 95.44 102 ASP A O 1
ATOM 789 N N . GLY A 1 103 ? -1.694 2.805 -11.652 1.00 95.94 103 GLY A N 1
ATOM 790 C CA . GLY A 1 103 ? -1.231 1.606 -12.363 1.00 95.94 103 GLY A CA 1
ATOM 791 C C . GLY A 1 103 ? -1.633 0.279 -11.712 1.00 95.94 103 GLY A C 1
ATOM 792 O O . GLY A 1 103 ? -1.001 -0.745 -11.958 1.00 95.94 103 GLY A O 1
ATOM 793 N N . VAL A 1 104 ? -2.666 0.260 -10.858 1.00 96.75 104 VAL A N 1
ATOM 794 C CA . VAL A 1 104 ? -3.127 -0.984 -10.220 1.00 96.75 104 VAL A CA 1
ATOM 795 C C . VAL A 1 104 ? -3.554 -1.992 -11.281 1.00 96.75 104 VAL A C 1
ATOM 797 O O . VAL A 1 104 ? -4.522 -1.795 -12.012 1.00 96.75 104 VAL A O 1
ATOM 800 N N . THR A 1 105 ? -2.847 -3.114 -11.314 1.00 97.44 105 THR A N 1
ATOM 801 C CA . THR A 1 105 ? -3.133 -4.241 -12.209 1.00 97.44 105 THR A CA 1
ATOM 802 C C . THR A 1 105 ? -3.714 -5.434 -11.458 1.00 97.44 105 THR A C 1
ATOM 804 O O . THR A 1 105 ? -4.412 -6.249 -12.059 1.00 97.44 105 THR A O 1
ATOM 807 N N . GLN A 1 106 ? -3.466 -5.543 -10.147 1.00 97.25 106 GLN A N 1
ATOM 808 C CA . GLN A 1 106 ? -4.103 -6.538 -9.280 1.00 97.25 106 GLN A CA 1
ATOM 809 C C . GLN A 1 106 ? -4.381 -5.952 -7.897 1.00 97.25 106 GLN A C 1
ATOM 811 O O . GLN A 1 106 ? -3.561 -5.209 -7.355 1.00 97.25 106 GLN A O 1
ATOM 816 N N . SER A 1 107 ? -5.511 -6.335 -7.305 1.00 96.50 107 SER A N 1
ATOM 817 C CA . SER A 1 107 ? -5.884 -5.952 -5.946 1.00 96.50 107 SER A CA 1
ATOM 818 C C . SER A 1 107 ? -6.542 -7.114 -5.206 1.00 96.50 107 SER A C 1
ATOM 820 O O . SER A 1 107 ? -7.391 -7.827 -5.743 1.00 96.50 107 SER A O 1
ATOM 822 N N . TYR A 1 108 ? -6.135 -7.312 -3.956 1.00 96.25 108 TYR A N 1
ATOM 823 C CA . TYR A 1 108 ? -6.664 -8.344 -3.071 1.00 96.25 108 TYR A CA 1
ATOM 824 C C . TYR A 1 108 ? -6.832 -7.770 -1.671 1.00 96.25 108 TYR A C 1
ATOM 826 O O . TYR A 1 108 ? -6.000 -6.993 -1.213 1.00 96.25 108 TYR A O 1
ATOM 834 N N . ALA A 1 109 ? -7.877 -8.185 -0.963 1.00 93.56 109 ALA A N 1
ATOM 835 C CA . ALA A 1 109 ? -8.099 -7.780 0.416 1.00 93.56 109 ALA A CA 1
ATOM 836 C C . ALA A 1 109 ? -8.377 -8.999 1.296 1.00 93.56 109 ALA A C 1
ATOM 838 O O . ALA A 1 109 ? -9.077 -9.931 0.896 1.00 93.56 109 ALA A O 1
ATOM 839 N N . VAL A 1 110 ? -7.835 -8.974 2.509 1.00 92.81 110 VAL A N 1
ATOM 840 C CA . VAL A 1 110 ? -8.072 -9.968 3.555 1.00 92.81 110 VAL A CA 1
ATOM 841 C C . VAL A 1 110 ? -8.628 -9.243 4.769 1.00 92.81 110 VAL A C 1
ATOM 843 O O . VAL A 1 110 ? -7.989 -8.341 5.304 1.00 92.81 110 VAL A O 1
ATOM 846 N N . LEU A 1 111 ? -9.812 -9.652 5.215 1.00 89.94 111 LEU A N 1
ATOM 847 C CA . LEU A 1 111 ? -10.463 -9.119 6.408 1.00 89.94 111 LEU A CA 1
ATOM 848 C C . LEU A 1 111 ? -10.492 -10.191 7.496 1.00 89.94 111 LEU A C 1
ATOM 850 O O . LEU A 1 111 ? -11.029 -11.282 7.288 1.00 89.94 111 LEU A O 1
ATOM 854 N N . PHE A 1 112 ? -9.962 -9.875 8.674 1.00 86.62 112 PHE A N 1
ATOM 855 C CA . PHE A 1 112 ? -10.030 -10.764 9.828 1.00 86.62 112 PHE A CA 1
ATOM 856 C C . PHE A 1 112 ? -11.320 -10.501 10.612 1.00 86.62 112 PHE A C 1
ATOM 858 O O . PHE A 1 112 ? -11.358 -9.682 11.526 1.00 86.62 112 PHE A O 1
ATOM 865 N N . SER A 1 113 ? -12.392 -11.215 10.265 1.00 76.50 113 SER A N 1
ATOM 866 C CA . SER A 1 113 ? -13.723 -11.035 10.872 1.00 76.50 113 SER A CA 1
ATOM 867 C C . SER A 1 113 ? -13.830 -11.518 12.325 1.00 76.50 113 SER A C 1
ATOM 869 O O . SER A 1 113 ? -14.710 -11.077 13.063 1.00 76.50 113 SER A O 1
ATOM 871 N N . LYS A 1 114 ? -12.944 -12.421 12.763 1.00 74.06 114 LYS A N 1
ATOM 872 C CA . LYS A 1 114 ? -12.863 -12.891 14.150 1.00 74.06 114 LYS A CA 1
ATOM 873 C C . LYS A 1 114 ? -11.425 -13.253 14.496 1.00 74.06 114 LYS A C 1
ATOM 875 O O . LYS A 1 114 ? -10.867 -14.190 13.932 1.00 74.06 114 LYS A O 1
ATOM 880 N N . VAL A 1 115 ? -10.849 -12.540 15.458 1.00 62.94 115 VAL A N 1
ATOM 881 C CA . VAL A 1 115 ? -9.510 -12.825 15.980 1.00 62.94 115 VAL A CA 1
ATOM 882 C C . VAL A 1 115 ? -9.667 -13.446 17.362 1.00 62.94 115 VAL A C 1
ATOM 884 O O . VAL A 1 115 ? -10.099 -12.784 18.301 1.00 62.94 115 VAL A O 1
ATOM 887 N N . SER A 1 116 ? -9.351 -14.734 17.490 1.00 62.91 116 SER A N 1
ATOM 888 C CA . SER A 1 116 ? -9.255 -15.383 18.798 1.00 62.91 116 SER A CA 1
ATOM 889 C C . SER A 1 116 ? -7.807 -15.279 19.258 1.00 62.91 116 SER A C 1
ATOM 891 O O . SER A 1 116 ? -6.977 -16.106 18.888 1.00 62.91 116 SER A O 1
ATOM 893 N N . VAL A 1 117 ? -7.483 -14.225 20.007 1.00 59.41 117 VAL A N 1
ATOM 894 C CA . VAL A 1 117 ? -6.146 -14.068 20.590 1.00 59.41 117 VAL A CA 1
ATOM 895 C C . VAL A 1 117 ? -6.068 -14.961 21.822 1.00 59.41 117 VAL A C 1
ATOM 897 O O . VAL A 1 117 ? -6.586 -14.626 22.885 1.00 59.41 117 VAL A O 1
ATOM 900 N N . THR A 1 118 ? -5.445 -16.127 21.680 1.00 56.66 118 THR A N 1
ATOM 901 C CA . THR A 1 118 ? -5.035 -16.922 22.837 1.00 56.66 118 THR A CA 1
ATOM 902 C C . THR A 1 118 ? -3.710 -16.361 23.323 1.00 56.66 118 THR A C 1
ATOM 904 O O . THR A 1 118 ? -2.674 -16.563 22.694 1.00 56.66 118 THR A O 1
ATOM 907 N N . TYR A 1 119 ? -3.747 -15.624 24.428 1.00 52.78 119 TYR A N 1
ATOM 908 C CA . TYR A 1 119 ? -2.532 -15.238 25.129 1.00 52.78 119 TYR A CA 1
ATOM 909 C C . TYR A 1 119 ? -1.872 -16.513 25.659 1.00 52.78 119 TYR A C 1
ATOM 911 O O . TYR A 1 119 ? -2.463 -17.227 26.469 1.00 52.78 119 TYR A O 1
ATOM 919 N N . LEU A 1 120 ? -0.672 -16.820 25.168 1.00 47.44 120 LEU A N 1
ATOM 920 C CA . LEU A 1 120 ? 0.223 -17.748 25.848 1.00 47.44 120 LEU A CA 1
ATOM 921 C C . LEU A 1 120 ? 0.785 -16.979 27.047 1.00 47.44 120 LEU A C 1
ATOM 923 O O . LEU A 1 120 ? 1.685 -16.156 26.880 1.00 47.44 120 LEU A O 1
ATOM 927 N N . VAL A 1 121 ? 0.159 -17.169 28.210 1.00 46.84 121 VAL A N 1
ATOM 928 C CA . VAL A 1 121 ? 0.698 -16.749 29.512 1.00 46.84 121 VAL A CA 1
ATOM 929 C C . VAL A 1 121 ? 1.571 -17.870 30.050 1.00 46.84 121 VAL A C 1
ATOM 931 O O . VAL A 1 121 ? 1.111 -19.034 29.984 1.00 46.84 121 VAL A O 1
#